Protein AF-A0A925IRD8-F1 (afdb_monomer_lite)

Structure (mmCIF, N/CA/C/O backbone):
data_AF-A0A925IRD8-F1
#
_entry.id   AF-A0A925IRD8-F1
#
loop_
_atom_site.group_PDB
_atom_site.id
_atom_site.type_symbol
_atom_site.label_atom_id
_atom_site.label_alt_id
_atom_site.label_comp_id
_atom_site.label_asym_id
_atom_site.label_entity_id
_atom_site.label_seq_id
_atom_site.pdbx_PDB_ins_code
_atom_site.Cartn_x
_atom_site.Cartn_y
_atom_site.Cartn_z
_atom_site.occupancy
_atom_site.B_iso_or_equiv
_atom_site.auth_seq_id
_atom_site.auth_comp_id
_atom_site.auth_asym_id
_atom_site.auth_atom_id
_atom_site.pdbx_PDB_model_num
ATOM 1 N N . MET A 1 1 ? 16.642 5.291 -14.957 1.00 58.25 1 MET A N 1
ATOM 2 C CA . MET A 1 1 ? 15.853 4.073 -14.686 1.00 58.25 1 MET A CA 1
ATOM 3 C C . MET A 1 1 ? 15.300 4.222 -13.283 1.00 58.25 1 MET A C 1
ATOM 5 O O . MET A 1 1 ? 16.097 4.431 -12.375 1.00 58.25 1 MET A O 1
ATOM 9 N N . HIS A 1 2 ? 13.978 4.246 -13.113 1.00 74.06 2 HIS A N 1
ATOM 10 C CA . HIS A 1 2 ? 13.393 4.279 -11.774 1.00 74.06 2 HIS A CA 1
ATOM 11 C C . HIS A 1 2 ? 13.582 2.909 -11.110 1.00 74.06 2 HIS A C 1
ATOM 13 O O . HIS A 1 2 ? 13.440 1.894 -11.795 1.00 74.06 2 HIS A O 1
ATOM 19 N N . PRO A 1 3 ? 13.936 2.854 -9.819 1.00 86.50 3 PRO A N 1
ATOM 20 C CA . PRO A 1 3 ? 13.876 1.604 -9.074 1.00 86.50 3 PRO A CA 1
ATOM 21 C C . PRO A 1 3 ? 12.436 1.074 -9.047 1.00 86.50 3 PRO A C 1
ATOM 23 O O . PRO A 1 3 ? 11.468 1.835 -9.109 1.00 86.50 3 PRO A O 1
ATOM 26 N N . ASN A 1 4 ? 12.297 -0.246 -8.964 1.00 93.06 4 ASN A N 1
ATOM 27 C CA . ASN A 1 4 ? 10.987 -0.883 -8.938 1.00 93.06 4 ASN A CA 1
ATOM 28 C C . ASN A 1 4 ? 10.490 -1.025 -7.500 1.00 93.06 4 ASN A C 1
ATOM 30 O O . ASN A 1 4 ? 11.190 -1.585 -6.658 1.00 93.06 4 ASN A O 1
ATOM 34 N N . LEU A 1 5 ? 9.258 -0.586 -7.246 1.00 96.44 5 LEU A N 1
ATOM 35 C CA . LEU A 1 5 ? 8.507 -0.978 -6.059 1.00 96.44 5 LEU A CA 1
ATOM 36 C C . LEU A 1 5 ? 7.853 -2.332 -6.336 1.00 96.44 5 LEU A C 1
ATOM 38 O O . LEU A 1 5 ? 7.047 -2.456 -7.262 1.00 96.44 5 LEU A O 1
ATOM 42 N N . THR A 1 6 ? 8.210 -3.336 -5.540 1.00 97.38 6 THR A N 1
ATOM 43 C CA . THR A 1 6 ? 7.589 -4.663 -5.572 1.00 97.38 6 THR A CA 1
ATOM 44 C C . THR A 1 6 ? 6.533 -4.739 -4.489 1.00 97.38 6 THR A C 1
ATOM 46 O O . THR A 1 6 ? 6.832 -4.496 -3.329 1.00 97.38 6 THR A O 1
ATOM 49 N N . LEU A 1 7 ? 5.315 -5.075 -4.890 1.00 97.56 7 LEU A N 1
ATOM 50 C CA . LEU A 1 7 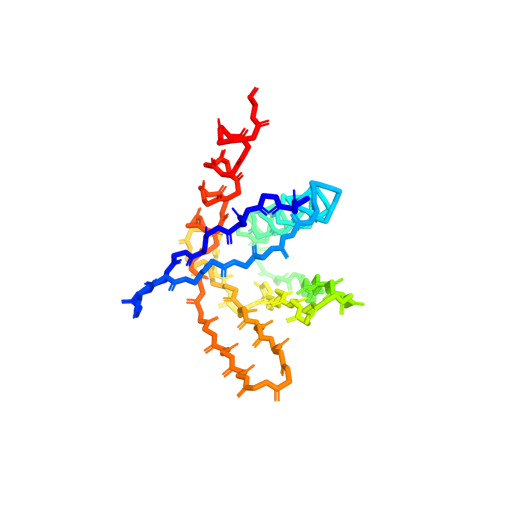? 4.141 -5.163 -4.043 1.00 97.56 7 LEU A CA 1
ATOM 51 C C . LEU A 1 7 ? 3.671 -6.613 -3.954 1.00 97.56 7 LEU A C 1
ATOM 53 O O . LEU A 1 7 ? 3.394 -7.235 -4.983 1.00 97.56 7 LEU A O 1
ATOM 57 N N . ASN A 1 8 ? 3.576 -7.137 -2.736 1.00 97.50 8 ASN A N 1
ATOM 58 C CA . ASN A 1 8 ? 3.214 -8.519 -2.448 1.00 97.50 8 ASN A CA 1
ATOM 59 C C . ASN A 1 8 ? 1.755 -8.618 -1.975 1.00 97.50 8 ASN A C 1
ATOM 61 O O . ASN A 1 8 ? 1.273 -7.806 -1.186 1.00 97.50 8 ASN A O 1
ATOM 65 N N . PHE A 1 9 ? 1.034 -9.627 -2.461 1.00 95.62 9 PHE A N 1
ATOM 66 C CA . PHE A 1 9 ? -0.355 -9.917 -2.102 1.00 95.62 9 PHE A CA 1
ATOM 67 C C . PHE A 1 9 ? -0.621 -11.427 -2.137 1.00 95.62 9 PHE A C 1
ATOM 69 O O . PHE A 1 9 ? 0.173 -12.208 -2.654 1.00 95.62 9 PHE A O 1
ATOM 76 N N . ALA A 1 10 ? -1.769 -11.870 -1.617 1.00 90.62 10 ALA A N 1
ATOM 77 C CA . ALA A 1 10 ? -2.086 -13.300 -1.485 1.00 90.62 10 ALA A CA 1
ATOM 78 C C . ALA A 1 10 ? -2.010 -14.098 -2.807 1.00 90.62 10 ALA A C 1
ATOM 80 O O . ALA A 1 10 ? -1.775 -15.303 -2.794 1.00 90.62 10 ALA A O 1
ATOM 81 N N . GLY A 1 11 ? -2.219 -13.430 -3.945 1.00 88.75 11 GLY A N 1
ATOM 82 C CA . GLY A 1 11 ? -2.189 -14.026 -5.282 1.00 88.75 11 GLY A CA 1
ATOM 83 C C . GLY A 1 11 ? -0.847 -13.932 -6.015 1.00 88.75 11 GLY A C 1
ATOM 84 O O . GLY A 1 11 ? -0.779 -14.369 -7.161 1.00 88.75 11 GLY A O 1
ATOM 85 N N . GLY A 1 12 ? 0.194 -13.353 -5.407 1.00 94.50 12 GLY A N 1
ATOM 86 C CA . GLY A 1 12 ? 1.507 -13.182 -6.028 1.00 94.50 12 GLY A CA 1
ATOM 87 C C . GLY A 1 12 ? 2.128 -11.819 -5.738 1.00 94.50 12 GLY A C 1
ATOM 88 O O . GLY A 1 12 ? 1.905 -11.221 -4.689 1.00 94.50 12 GLY A O 1
ATOM 89 N N . SER A 1 13 ? 2.924 -11.324 -6.677 1.00 96.56 13 SER A N 1
ATOM 90 C CA . SER A 1 13 ? 3.562 -10.019 -6.559 1.00 96.56 13 SER A CA 1
ATOM 91 C C . SER A 1 13 ? 3.540 -9.265 -7.879 1.00 96.56 13 SER A C 1
ATOM 93 O O . SER A 1 13 ? 3.405 -9.845 -8.960 1.00 96.56 13 SER A O 1
ATOM 95 N N . VAL A 1 14 ? 3.649 -7.945 -7.786 1.00 95.44 14 VAL A N 1
ATOM 96 C CA . VAL A 1 14 ? 3.772 -7.059 -8.939 1.00 95.44 14 VAL A CA 1
ATOM 97 C C . VAL A 1 14 ? 4.878 -6.051 -8.688 1.00 95.44 14 VAL A C 1
ATOM 99 O O . VAL A 1 14 ? 4.935 -5.432 -7.631 1.00 95.44 14 VAL A O 1
ATOM 102 N N . SER A 1 15 ? 5.757 -5.878 -9.666 1.00 95.44 15 SER A N 1
ATOM 103 C CA . SER A 1 15 ? 6.810 -4.867 -9.623 1.00 95.44 15 SER A CA 1
ATOM 104 C C . SER A 1 15 ? 6.495 -3.772 -10.624 1.00 95.44 15 SER A C 1
ATOM 106 O O . SER A 1 15 ? 6.138 -4.055 -11.769 1.00 95.44 15 SER A O 1
ATOM 108 N N . CYS A 1 16 ? 6.628 -2.522 -10.199 1.00 92.88 16 CYS A N 1
ATOM 109 C CA . CYS A 1 16 ? 6.355 -1.376 -11.052 1.00 92.88 16 CYS A CA 1
ATOM 110 C C . CYS A 1 16 ? 7.383 -0.258 -10.837 1.00 92.88 16 CYS A C 1
ATOM 112 O O . CYS A 1 16 ? 7.849 -0.068 -9.708 1.00 92.88 16 CYS A O 1
ATOM 114 N N . PRO A 1 17 ? 7.755 0.475 -11.901 1.00 92.62 17 PRO A N 1
ATOM 115 C CA . PRO A 1 17 ? 8.660 1.604 -11.770 1.00 92.62 17 PRO A CA 1
ATOM 116 C C . PRO A 1 17 ? 7.940 2.742 -11.045 1.00 92.62 17 PRO A C 1
ATOM 118 O O . PRO A 1 17 ? 6.887 3.202 -11.486 1.00 92.62 17 PRO A O 1
ATOM 121 N N . LEU A 1 18 ? 8.513 3.205 -9.936 1.00 92.88 18 LEU A N 1
ATOM 122 C CA . LEU A 1 18 ? 8.023 4.371 -9.203 1.00 92.88 18 LEU A CA 1
ATOM 123 C C . LEU A 1 18 ? 9.209 5.255 -8.811 1.00 92.88 18 LEU A C 1
ATOM 125 O O . LEU A 1 18 ? 10.207 4.753 -8.287 1.00 92.88 18 LEU A O 1
ATOM 129 N N . PRO A 1 19 ? 9.143 6.579 -9.033 1.00 93.56 19 PRO A N 1
ATOM 130 C CA . PRO A 1 19 ? 10.191 7.466 -8.562 1.00 93.56 19 PRO A CA 1
ATOM 131 C C . PRO A 1 19 ? 10.211 7.500 -7.029 1.00 93.56 19 PRO A C 1
ATOM 133 O O . PRO A 1 19 ? 9.178 7.417 -6.364 1.00 93.56 19 PRO A O 1
ATOM 136 N N . LEU A 1 20 ? 11.398 7.706 -6.453 1.00 94.25 20 LEU A N 1
ATOM 137 C CA . LEU A 1 20 ? 11.582 7.793 -5.001 1.00 94.25 20 LEU A CA 1
ATOM 138 C C . LEU A 1 20 ? 10.670 8.843 -4.345 1.00 94.25 20 LEU A C 1
ATOM 140 O O . LEU A 1 20 ? 10.202 8.636 -3.229 1.00 94.25 20 LEU A O 1
ATOM 144 N N . SER A 1 21 ? 10.400 9.956 -5.029 1.00 94.38 21 SER A N 1
ATOM 145 C CA . SER A 1 21 ? 9.451 10.976 -4.570 1.00 94.38 21 SER A CA 1
ATOM 146 C C . SER A 1 21 ? 8.030 10.425 -4.432 1.00 94.38 21 SER A C 1
ATOM 148 O O . SER A 1 21 ? 7.392 10.667 -3.412 1.00 94.38 21 SER A O 1
ATOM 150 N N . ALA A 1 22 ? 7.559 9.645 -5.409 1.00 95.69 22 ALA A N 1
ATOM 151 C CA . ALA A 1 22 ? 6.243 9.019 -5.370 1.00 95.69 22 ALA A CA 1
ATOM 152 C C . ALA A 1 22 ? 6.136 8.025 -4.206 1.00 95.69 22 ALA A C 1
ATOM 154 O O . ALA A 1 22 ? 5.169 8.087 -3.450 1.00 95.69 22 ALA A O 1
ATOM 155 N N . VAL A 1 23 ? 7.160 7.188 -3.992 1.00 96.94 23 VAL A N 1
ATOM 156 C CA . VAL A 1 23 ? 7.179 6.237 -2.865 1.00 96.94 23 VAL A CA 1
ATOM 157 C C . VAL A 1 23 ? 7.182 6.954 -1.509 1.00 96.94 23 VAL A C 1
ATOM 159 O O . VAL A 1 23 ? 6.463 6.536 -0.607 1.00 96.94 23 VAL A O 1
ATOM 162 N N . LYS A 1 24 ? 7.890 8.084 -1.371 1.00 97.00 24 LYS A N 1
ATOM 163 C CA . LYS A 1 24 ? 7.859 8.913 -0.147 1.00 97.00 24 LYS A CA 1
ATOM 164 C C . LYS A 1 24 ? 6.479 9.500 0.140 1.00 97.00 24 LYS A C 1
ATOM 166 O O . LYS A 1 24 ? 6.027 9.510 1.286 1.00 97.00 24 LYS A O 1
ATOM 171 N N . THR A 1 25 ? 5.793 9.994 -0.890 1.00 97.44 25 THR A N 1
ATOM 172 C CA . THR A 1 25 ? 4.413 10.473 -0.741 1.00 97.44 25 THR A CA 1
ATOM 173 C C . THR A 1 25 ? 3.476 9.325 -0.369 1.00 97.44 25 THR A C 1
ATOM 175 O O . THR A 1 25 ? 2.685 9.478 0.556 1.00 97.44 25 THR A O 1
ATOM 178 N N . LEU A 1 26 ? 3.610 8.164 -1.019 1.00 97.88 26 LEU A N 1
ATOM 179 C CA . LEU A 1 26 ? 2.849 6.964 -0.672 1.00 97.88 26 LEU A CA 1
ATOM 180 C C . LEU A 1 26 ? 3.071 6.569 0.794 1.00 97.88 26 LEU A C 1
ATOM 182 O O . LEU A 1 26 ? 2.105 6.373 1.522 1.00 97.88 26 LEU A O 1
ATOM 186 N N . GLU A 1 27 ? 4.321 6.504 1.254 1.00 98.12 27 GLU A N 1
ATOM 187 C CA . GLU A 1 27 ? 4.648 6.206 2.651 1.00 98.12 27 GLU A CA 1
ATOM 188 C C . GLU A 1 27 ? 3.956 7.174 3.616 1.00 98.12 27 GLU A C 1
ATOM 190 O O . GLU A 1 27 ? 3.385 6.743 4.616 1.00 98.12 27 GLU A O 1
ATOM 195 N N . THR A 1 28 ? 3.956 8.469 3.294 1.00 98.12 28 THR A N 1
ATOM 196 C CA . THR A 1 28 ? 3.314 9.502 4.118 1.00 98.12 28 THR A CA 1
ATOM 197 C C . THR A 1 28 ? 1.806 9.259 4.230 1.00 98.12 28 THR A C 1
ATOM 199 O O . THR A 1 28 ? 1.261 9.254 5.335 1.00 98.12 28 THR A O 1
ATOM 202 N N . GLU A 1 29 ? 1.131 8.975 3.113 1.00 97.88 29 GLU A N 1
ATOM 203 C CA . GLU A 1 29 ? -0.301 8.639 3.097 1.00 97.88 29 GLU A CA 1
ATOM 204 C C . GLU A 1 29 ? -0.608 7.358 3.890 1.00 97.88 29 GLU A C 1
ATOM 206 O O . GLU A 1 29 ? -1.589 7.296 4.639 1.00 97.88 29 GLU A O 1
ATOM 211 N N . ILE A 1 30 ? 0.255 6.344 3.788 1.00 97.81 30 ILE A N 1
ATOM 212 C CA . ILE A 1 30 ? 0.129 5.090 4.540 1.00 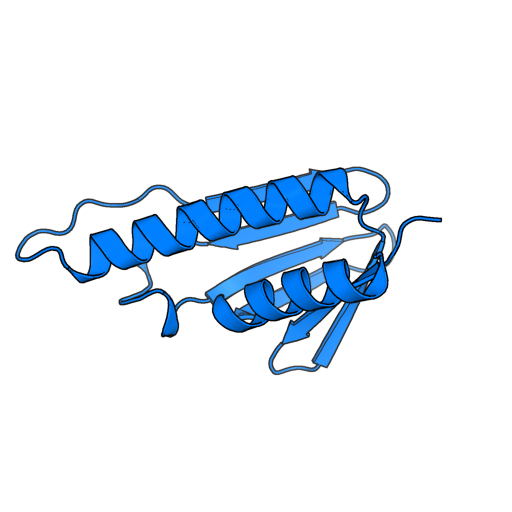97.81 30 ILE A CA 1
ATOM 213 C C . ILE A 1 30 ? 0.346 5.305 6.042 1.00 97.81 30 ILE A C 1
ATOM 215 O O . ILE A 1 30 ? -0.409 4.755 6.848 1.00 97.81 30 ILE A O 1
ATOM 219 N N . GLN A 1 31 ? 1.306 6.137 6.450 1.00 97.25 31 GLN A N 1
ATOM 220 C CA . GLN A 1 31 ? 1.504 6.495 7.858 1.00 97.25 31 GLN A CA 1
ATOM 221 C C . GLN A 1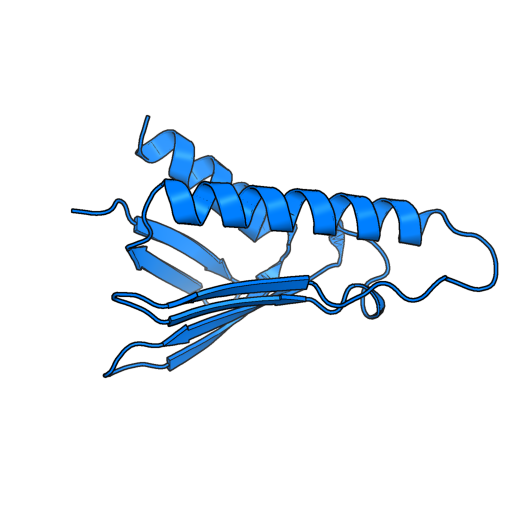 31 ? 0.284 7.233 8.429 1.00 97.25 31 GLN A C 1
ATOM 223 O O . GLN A 1 31 ? -0.185 6.899 9.521 1.00 97.25 31 GLN A O 1
ATOM 228 N N . VAL A 1 32 ? -0.287 8.175 7.673 1.00 96.81 32 VAL A N 1
ATOM 229 C CA . VAL A 1 32 ? -1.517 8.884 8.063 1.00 96.81 32 VAL A CA 1
ATOM 230 C C . VAL A 1 32 ? -2.696 7.916 8.193 1.00 96.81 32 VAL A C 1
ATOM 232 O O . VAL A 1 32 ? -3.440 7.980 9.174 1.00 96.81 32 VAL A O 1
ATOM 235 N N . LEU A 1 33 ? -2.867 6.989 7.246 1.00 97.25 33 LEU A N 1
ATOM 236 C CA . LEU A 1 33 ? -3.916 5.966 7.299 1.00 97.25 33 LEU A CA 1
ATOM 237 C C . LEU A 1 33 ? -3.776 5.063 8.535 1.00 97.25 33 LEU A C 1
ATOM 239 O O . LEU A 1 33 ? -4.764 4.817 9.231 1.00 97.25 33 LEU A O 1
ATOM 243 N N . MET A 1 34 ? -2.559 4.605 8.837 1.00 96.06 34 MET A N 1
ATOM 244 C CA . MET A 1 34 ? -2.267 3.794 10.024 1.00 96.06 34 MET A CA 1
ATOM 245 C C . MET A 1 34 ? -2.665 4.513 11.316 1.00 96.06 34 MET A C 1
ATOM 247 O O . MET A 1 34 ? -3.291 3.907 12.188 1.00 96.06 34 MET A O 1
ATOM 251 N N . GLU A 1 35 ? -2.340 5.801 11.437 1.00 95.19 35 GLU A N 1
ATOM 252 C CA . GLU A 1 35 ? -2.674 6.586 12.627 1.00 95.19 35 GLU A CA 1
ATOM 253 C C . GLU A 1 35 ? -4.184 6.822 12.760 1.00 95.19 35 GLU A C 1
ATOM 255 O O . GLU A 1 35 ? -4.746 6.668 13.848 1.00 95.19 35 GLU A O 1
ATOM 260 N N . ARG A 1 36 ? -4.877 7.099 11.647 1.00 94.12 36 ARG A N 1
ATOM 261 C CA . ARG A 1 36 ? -6.346 7.211 11.628 1.00 94.12 36 ARG A CA 1
ATOM 262 C C . ARG A 1 36 ? -7.016 5.916 12.077 1.00 94.12 36 ARG A C 1
ATOM 264 O O . ARG A 1 36 ? -7.920 5.954 12.908 1.00 94.12 36 ARG A O 1
ATOM 271 N N . LEU A 1 37 ? -6.558 4.772 11.571 1.00 94.62 37 LEU A N 1
ATOM 272 C CA . LEU A 1 37 ? -7.070 3.456 11.961 1.00 94.62 37 LEU A CA 1
ATOM 273 C C . LEU A 1 37 ? -6.770 3.140 13.433 1.00 94.62 37 LEU A C 1
ATOM 275 O O . LEU A 1 37 ? -7.638 2.622 14.136 1.00 94.62 37 LEU A O 1
ATOM 279 N N . ARG A 1 38 ? -5.577 3.492 13.928 1.00 93.19 38 ARG A N 1
ATOM 280 C CA . ARG A 1 38 ? -5.217 3.348 15.345 1.00 93.19 38 ARG A CA 1
ATOM 281 C C . ARG A 1 38 ? -6.143 4.182 16.229 1.00 93.19 38 ARG A C 1
ATOM 283 O O . ARG A 1 38 ? -6.764 3.636 17.138 1.00 93.19 38 ARG A O 1
ATOM 290 N N . THR A 1 39 ? -6.298 5.465 15.921 1.00 91.44 39 THR A N 1
ATOM 291 C CA . THR A 1 39 ? -7.182 6.377 16.659 1.00 91.44 39 THR A CA 1
ATOM 292 C C . THR A 1 39 ? -8.642 5.916 16.613 1.00 91.44 39 THR A C 1
ATOM 294 O O . THR A 1 39 ? -9.338 5.955 17.621 1.00 91.44 39 THR A O 1
ATOM 297 N N . ALA A 1 40 ? -9.126 5.431 15.466 1.00 89.00 40 ALA A N 1
ATOM 298 C CA . ALA A 1 40 ? -10.489 4.914 15.342 1.00 89.00 40 ALA A CA 1
ATOM 299 C C . ALA A 1 40 ? -10.712 3.620 16.147 1.00 89.00 40 ALA A C 1
ATOM 301 O O . ALA A 1 40 ? -11.832 3.362 16.593 1.00 89.00 40 ALA A O 1
ATOM 302 N N . SER A 1 41 ? -9.665 2.813 16.348 1.00 88.88 41 SER A N 1
ATOM 303 C CA . SER A 1 41 ? -9.755 1.555 17.100 1.00 88.88 41 SER A CA 1
ATOM 304 C C . SER A 1 41 ? -9.908 1.756 18.613 1.00 88.88 41 SER A C 1
ATOM 306 O O . SER A 1 41 ? -10.479 0.897 19.281 1.00 88.88 41 SER A O 1
ATOM 308 N N . THR A 1 42 ? -9.458 2.895 19.153 1.00 89.44 42 THR A N 1
ATOM 309 C CA . THR A 1 42 ? -9.547 3.223 20.587 1.00 89.44 42 THR A CA 1
ATOM 310 C C . THR A 1 42 ? -10.806 4.010 20.961 1.00 89.44 42 THR A C 1
ATOM 312 O O . THR A 1 42 ? -11.089 4.177 22.148 1.00 89.44 42 THR A O 1
ATOM 315 N N . GLN A 1 43 ? -11.584 4.482 19.980 1.00 86.62 43 GLN A N 1
ATOM 316 C CA . GLN A 1 43 ? -12.833 5.202 20.234 1.00 86.62 43 GLN A CA 1
ATOM 317 C C . GLN A 1 43 ? -13.891 4.283 20.855 1.00 86.62 43 GLN A C 1
ATOM 319 O O . GLN A 1 43 ? -14.247 3.242 20.299 1.00 86.62 43 GLN A O 1
ATOM 324 N N . THR A 1 44 ? -14.443 4.715 21.987 1.00 81.00 44 THR A N 1
ATOM 325 C CA . THR A 1 44 ? -15.595 4.093 22.644 1.00 81.00 44 THR A CA 1
ATOM 326 C C . THR A 1 44 ? -16.874 4.848 22.271 1.00 81.00 44 THR A C 1
ATOM 328 O O . THR A 1 44 ? -16.883 6.070 22.135 1.00 81.00 44 THR A O 1
ATOM 331 N N . GLY A 1 45 ? -17.979 4.127 22.069 1.00 80.50 45 GLY A N 1
ATOM 332 C CA . GLY A 1 45 ? -19.248 4.729 21.648 1.00 80.50 45 GLY A CA 1
ATOM 333 C C . GLY A 1 45 ? -19.350 4.957 20.134 1.00 80.50 45 GLY A C 1
ATOM 334 O O . GLY A 1 45 ? -18.924 4.119 19.337 1.00 80.50 45 GLY A O 1
ATOM 335 N N . LYS A 1 46 ? -19.993 6.055 19.714 1.00 80.94 46 LYS A N 1
ATOM 336 C CA . LYS A 1 46 ? -20.250 6.333 18.292 1.00 80.94 46 LYS A CA 1
ATOM 337 C C . LYS A 1 46 ? -18.948 6.729 17.589 1.00 80.94 46 LYS A C 1
ATOM 339 O O . LYS A 1 46 ? -18.434 7.818 17.821 1.00 80.94 46 LYS A O 1
ATOM 344 N N . LYS A 1 47 ? -18.456 5.859 16.704 1.00 82.56 47 LYS A N 1
ATOM 345 C CA . LYS A 1 47 ? -17.250 6.109 15.905 1.00 82.56 47 LYS A CA 1
ATOM 346 C C . LYS A 1 47 ? -17.444 7.297 14.963 1.00 82.56 47 LYS A C 1
ATOM 348 O O . LYS A 1 47 ? -18.451 7.375 14.255 1.00 82.56 47 LYS A O 1
ATOM 353 N N . THR A 1 48 ? -16.456 8.185 14.920 1.00 86.88 48 THR A N 1
AT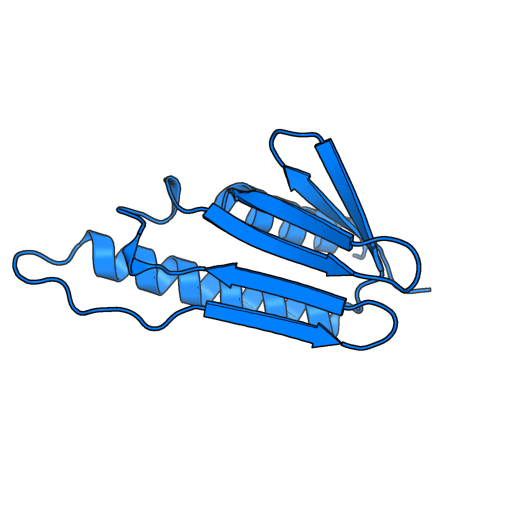OM 354 C CA . THR A 1 48 ? -16.396 9.256 13.920 1.00 86.88 48 THR A CA 1
ATOM 355 C C . THR A 1 48 ? -15.928 8.679 12.590 1.00 86.88 48 THR A C 1
ATOM 357 O O . THR A 1 48 ? -14.847 8.091 12.518 1.00 86.88 48 THR A O 1
ATOM 360 N N . ALA A 1 49 ? -16.733 8.867 11.542 1.00 90.56 49 ALA A N 1
ATOM 361 C CA . ALA A 1 49 ? -16.397 8.415 10.198 1.00 90.56 49 ALA A CA 1
ATOM 362 C C . ALA A 1 49 ? -15.104 9.084 9.709 1.00 90.56 49 ALA A C 1
ATOM 364 O O . ALA A 1 49 ? -14.958 10.306 9.767 1.00 90.56 49 ALA A O 1
ATOM 365 N N . GLN A 1 50 ? -14.170 8.268 9.237 1.00 92.50 50 GLN A N 1
ATOM 366 C CA . GLN A 1 50 ? -12.898 8.702 8.678 1.00 92.50 50 GLN A CA 1
ATOM 367 C C . GLN A 1 50 ? -13.030 8.875 7.157 1.00 92.50 50 GLN A C 1
ATOM 369 O O . GLN A 1 50 ? -13.724 8.084 6.514 1.00 92.50 50 GLN A O 1
ATOM 374 N N . PRO A 1 51 ? -12.383 9.881 6.549 1.00 94.44 51 PRO A N 1
ATOM 375 C CA . PRO A 1 51 ? -12.363 10.010 5.096 1.00 94.44 51 PRO A CA 1
ATOM 376 C C . PRO A 1 51 ? -11.592 8.847 4.456 1.00 94.44 51 PRO A C 1
ATOM 378 O O . PRO A 1 51 ? -10.677 8.290 5.067 1.00 94.44 51 PRO A O 1
ATOM 381 N N . ASN A 1 52 ? -11.937 8.513 3.211 1.00 96.88 52 ASN A N 1
ATOM 382 C CA . ASN A 1 52 ? -11.162 7.557 2.420 1.00 96.88 52 ASN A CA 1
ATOM 383 C C . ASN A 1 52 ? -9.728 8.068 2.219 1.00 96.88 52 ASN A C 1
ATOM 385 O O . ASN A 1 52 ? -9.507 9.269 2.054 1.00 96.88 52 ASN A O 1
ATOM 389 N N . THR A 1 53 ? -8.772 7.145 2.194 1.00 97.25 53 THR A N 1
ATOM 390 C CA . THR A 1 53 ? -7.406 7.411 1.743 1.00 97.25 53 THR A CA 1
ATOM 391 C C . THR A 1 53 ? -7.310 7.043 0.271 1.00 97.25 53 THR A C 1
ATOM 393 O O . THR A 1 53 ? -7.662 5.927 -0.112 1.00 97.25 53 THR A O 1
ATOM 396 N N . GLU A 1 54 ? -6.835 7.978 -0.546 1.00 97.25 54 GLU A N 1
ATOM 397 C CA . GLU A 1 54 ? -6.620 7.786 -1.976 1.00 97.25 54 GLU A CA 1
ATOM 398 C C . GLU A 1 54 ? -5.281 8.408 -2.368 1.00 97.25 54 GLU A C 1
ATOM 400 O O . GLU A 1 54 ? -5.111 9.624 -2.327 1.00 97.25 54 GLU A O 1
ATOM 405 N N . TYR A 1 55 ? -4.334 7.561 -2.757 1.00 98.00 55 TYR A N 1
ATOM 406 C CA . TYR A 1 55 ? -3.058 7.974 -3.322 1.00 98.00 55 TYR A CA 1
ATOM 407 C C . TYR A 1 55 ? -3.028 7.610 -4.803 1.00 98.00 55 TYR A C 1
ATOM 409 O O . TYR A 1 55 ? -3.376 6.488 -5.171 1.00 98.00 55 TYR A O 1
ATOM 417 N N . ARG A 1 56 ? -2.603 8.550 -5.653 1.00 97.75 56 ARG A N 1
ATOM 418 C CA . ARG A 1 56 ? -2.534 8.375 -7.107 1.00 97.75 56 ARG A CA 1
ATOM 419 C C . ARG A 1 56 ? -1.218 8.900 -7.655 1.00 97.75 56 ARG A C 1
ATOM 421 O O . ARG A 1 56 ? -0.869 10.055 -7.432 1.00 97.75 56 ARG A O 1
ATOM 428 N N . PHE A 1 57 ? -0.571 8.080 -8.467 1.00 96.69 57 PHE A N 1
ATOM 429 C CA . PHE A 1 57 ? 0.531 8.460 -9.337 1.00 96.69 57 PHE A CA 1
ATOM 430 C C . PHE A 1 57 ? 0.123 8.176 -10.788 1.00 96.69 57 PHE A C 1
ATOM 432 O O . PHE A 1 57 ? -0.434 7.119 -11.092 1.00 96.69 57 PHE A O 1
ATOM 439 N N . ARG A 1 58 ? 0.293 9.166 -11.670 1.00 94.62 58 ARG A N 1
ATOM 440 C CA . ARG A 1 58 ? -0.210 9.143 -13.052 1.00 94.62 58 ARG A CA 1
ATOM 441 C C . ARG A 1 58 ? 0.835 9.725 -13.998 1.00 94.62 58 ARG A C 1
ATOM 443 O O . ARG A 1 58 ? 0.697 10.858 -14.448 1.00 94.62 58 ARG A O 1
ATOM 450 N N . GLU A 1 59 ? 1.872 8.946 -14.262 1.00 90.06 59 GLU A N 1
ATOM 451 C CA . GLU A 1 59 ? 2.892 9.274 -15.263 1.00 90.06 59 GLU A CA 1
ATOM 452 C C . GLU A 1 59 ? 3.018 8.102 -16.244 1.00 90.06 59 GLU A C 1
ATOM 454 O O . GLU A 1 59 ? 2.062 7.814 -16.958 1.00 90.06 59 GLU A O 1
ATOM 459 N N . GLU A 1 60 ? 4.149 7.392 -16.255 1.00 87.69 60 GLU A N 1
ATOM 460 C CA . GLU A 1 60 ? 4.383 6.223 -17.122 1.00 87.69 60 GLU A CA 1
ATOM 461 C C . GLU A 1 60 ? 3.411 5.069 -16.845 1.00 87.69 60 GLU A C 1
ATOM 463 O O . GLU A 1 60 ? 3.073 4.283 -17.729 1.00 87.69 60 GLU A O 1
ATOM 468 N N . ILE A 1 61 ? 2.953 4.978 -15.599 1.00 93.12 61 ILE A N 1
ATOM 469 C CA . ILE A 1 61 ? 1.932 4.042 -15.156 1.00 93.12 61 ILE A CA 1
ATOM 470 C C . ILE A 1 61 ? 0.857 4.803 -14.390 1.00 93.12 61 ILE A C 1
ATOM 472 O O . ILE A 1 61 ? 1.117 5.824 -13.745 1.00 93.12 61 ILE A O 1
ATOM 476 N N . PHE A 1 62 ? -0.357 4.267 -14.413 1.00 96.25 62 PHE A N 1
ATOM 477 C CA . PHE A 1 62 ? -1.368 4.613 -13.431 1.00 96.25 62 PHE A CA 1
ATOM 478 C C . PHE A 1 62 ? -1.189 3.695 -12.223 1.00 96.25 62 PHE A C 1
ATOM 480 O O . PHE A 1 62 ? -1.352 2.480 -12.331 1.00 96.25 62 PHE A O 1
ATOM 487 N N . PHE A 1 63 ? -0.871 4.288 -11.082 1.00 97.50 63 PHE A N 1
ATOM 488 C CA . PHE A 1 63 ? -0.764 3.623 -9.793 1.00 97.50 63 PHE A CA 1
ATOM 489 C C . PHE A 1 63 ? -1.743 4.282 -8.828 1.00 97.50 63 PHE A C 1
ATOM 491 O O . PHE A 1 63 ? -1.719 5.499 -8.642 1.00 97.50 63 PHE A O 1
ATOM 498 N N . GLU A 1 64 ? -2.599 3.489 -8.202 1.00 98.31 64 GLU A N 1
ATOM 499 C CA . GLU A 1 64 ? -3.558 3.960 -7.212 1.00 98.31 64 GLU A CA 1
ATOM 500 C C . GLU A 1 64 ? -3.589 3.023 -6.010 1.00 98.31 64 GLU A C 1
ATOM 502 O O . GLU A 1 64 ? -3.643 1.804 -6.168 1.00 98.31 64 GLU A O 1
ATOM 507 N N . ILE A 1 65 ? -3.598 3.612 -4.816 1.00 98.25 65 ILE A N 1
ATOM 508 C CA . ILE A 1 65 ? -3.909 2.934 -3.561 1.00 98.25 65 ILE A CA 1
ATOM 509 C C . ILE A 1 65 ? -5.152 3.590 -2.982 1.00 98.25 65 ILE A C 1
ATOM 511 O O . ILE A 1 65 ? -5.181 4.801 -2.758 1.00 98.25 65 ILE A O 1
ATOM 515 N N . PHE A 1 66 ? -6.163 2.777 -2.711 1.00 98.50 66 PHE A N 1
ATOM 516 C CA . PHE A 1 66 ? -7.408 3.208 -2.099 1.00 98.50 66 PHE A CA 1
ATOM 517 C C . PHE A 1 66 ? -7.678 2.428 -0.812 1.00 98.50 66 PHE A C 1
ATOM 519 O O . PHE A 1 66 ? -7.517 1.211 -0.759 1.00 98.50 66 PHE A O 1
ATOM 526 N N . CYS A 1 67 ? -8.148 3.112 0.226 1.00 98.19 67 CYS A N 1
ATOM 527 C CA . CYS A 1 67 ? -8.637 2.474 1.440 1.00 98.19 67 CYS A CA 1
ATOM 528 C C . CYS A 1 67 ? -9.825 3.241 2.015 1.00 98.19 67 CYS A C 1
ATOM 530 O O . CYS A 1 67 ? -9.754 4.454 2.216 1.00 98.19 67 CYS A O 1
ATOM 532 N N . ASN A 1 68 ? -10.897 2.518 2.342 1.00 96.69 68 ASN A N 1
ATOM 533 C CA . ASN A 1 68 ? -11.950 3.026 3.211 1.00 96.69 68 ASN A CA 1
ATOM 534 C C . ASN A 1 68 ? -11.665 2.569 4.655 1.00 96.69 68 ASN A C 1
ATOM 536 O O . ASN A 1 68 ? -11.970 1.422 4.996 1.00 96.69 68 ASN A O 1
ATOM 540 N N . PRO A 1 69 ? -11.115 3.438 5.524 1.00 95.12 69 PRO A N 1
ATOM 541 C CA . PRO A 1 69 ? -10.754 3.065 6.892 1.00 95.12 69 PRO A CA 1
ATOM 542 C C . PRO A 1 69 ? -11.952 2.648 7.756 1.00 95.12 69 PRO A C 1
ATOM 544 O O . PRO A 1 69 ? -11.769 1.958 8.753 1.00 95.12 69 PRO A O 1
ATOM 547 N N . ASN A 1 70 ? -13.180 3.018 7.381 1.00 94.00 70 ASN A N 1
ATOM 548 C CA . ASN A 1 70 ? -14.378 2.677 8.153 1.00 94.00 70 ASN A CA 1
ATOM 549 C C . ASN A 1 70 ? -14.769 1.194 8.048 1.00 94.00 70 ASN A C 1
ATOM 551 O O . ASN A 1 70 ? -15.593 0.735 8.836 1.00 94.00 70 ASN A O 1
ATOM 555 N N . LEU A 1 71 ? -14.202 0.453 7.088 1.00 94.69 71 LEU A N 1
ATOM 556 C CA . LEU A 1 71 ? -14.444 -0.984 6.920 1.00 94.69 71 LEU A CA 1
ATOM 557 C C . LEU A 1 71 ? -13.593 -1.847 7.861 1.00 94.69 71 LEU A C 1
ATOM 559 O O . LEU A 1 71 ? -13.845 -3.044 7.988 1.00 94.69 71 LEU A O 1
ATOM 563 N N . TRP A 1 72 ? -12.600 -1.257 8.528 1.00 95.19 72 TRP A N 1
ATOM 564 C CA . TRP A 1 72 ? -11.582 -1.996 9.263 1.00 95.19 72 TRP A CA 1
ATOM 565 C C . TRP A 1 72 ? -11.625 -1.678 10.757 1.00 95.19 72 TRP A C 1
ATOM 567 O O . TRP A 1 72 ? -11.795 -0.536 11.180 1.00 95.19 72 TRP A O 1
ATOM 577 N N . SER A 1 73 ? -11.469 -2.711 11.584 1.00 90.19 73 SER A N 1
ATOM 578 C CA . SER A 1 73 ? -11.488 -2.581 13.046 1.00 90.19 73 SER A CA 1
ATOM 579 C C . SER A 1 73 ? -10.164 -2.077 13.623 1.00 90.19 73 SER A C 1
ATOM 581 O O . SER A 1 73 ? -10.154 -1.483 14.700 1.00 90.19 73 SER A O 1
ATOM 583 N N . SER A 1 74 ? -9.054 -2.320 12.924 1.00 91.88 74 SER A N 1
ATOM 584 C CA . SER A 1 74 ? -7.703 -1.925 13.322 1.00 91.88 74 SER A CA 1
ATOM 585 C C . SER A 1 74 ? -6.772 -1.874 12.103 1.00 91.88 74 S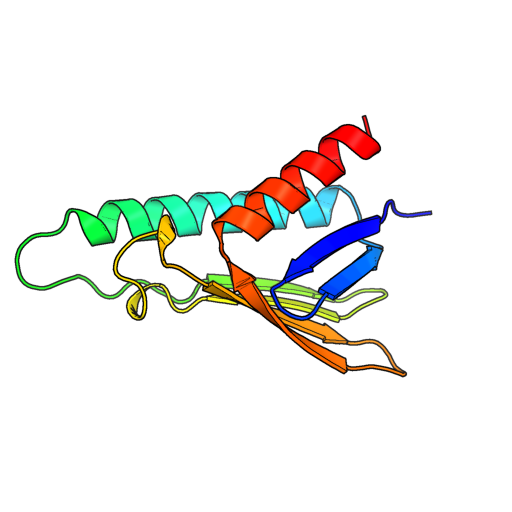ER A C 1
ATOM 587 O O . SER A 1 74 ? -7.098 -2.472 11.073 1.00 91.88 74 SER A O 1
ATOM 589 N N . PRO A 1 75 ? -5.587 -1.243 12.214 1.00 92.94 75 PRO A N 1
ATOM 590 C CA . PRO A 1 75 ? -4.595 -1.257 11.140 1.00 92.94 75 PRO A CA 1
ATOM 591 C C . PRO A 1 75 ? -4.115 -2.663 10.751 1.00 92.94 75 PRO A C 1
ATOM 593 O O . PRO A 1 75 ? -3.790 -2.896 9.595 1.00 92.94 75 PRO A O 1
ATOM 596 N N . PHE A 1 76 ? -4.099 -3.613 11.694 1.00 91.88 76 PHE A N 1
ATOM 597 C CA . PHE A 1 76 ? -3.609 -4.975 11.449 1.00 91.88 76 PHE A CA 1
ATOM 598 C C . PHE A 1 76 ? -4.562 -5.838 10.626 1.00 91.88 76 PHE A C 1
ATOM 600 O O . PHE A 1 76 ? -4.122 -6.794 10.001 1.00 91.88 76 PHE A O 1
ATOM 607 N N . ALA A 1 77 ? -5.851 -5.498 10.629 1.00 93.88 77 ALA A N 1
ATOM 608 C CA . ALA A 1 77 ? -6.865 -6.164 9.819 1.00 93.88 77 ALA A CA 1
ATOM 609 C C . ALA A 1 77 ? -7.155 -5.412 8.511 1.00 93.88 77 ALA A C 1
ATOM 611 O O . ALA A 1 77 ? -7.987 -5.860 7.727 1.00 93.88 77 ALA A O 1
ATOM 612 N N . ALA A 1 78 ? -6.542 -4.241 8.311 1.00 97.19 78 ALA A N 1
ATOM 613 C CA . ALA A 1 78 ? -6.877 -3.361 7.209 1.00 97.19 78 ALA A CA 1
ATOM 614 C C . ALA A 1 78 ? -6.235 -3.821 5.905 1.00 97.19 78 ALA A C 1
ATOM 616 O O . ALA A 1 78 ? -5.048 -4.149 5.859 1.00 97.19 78 ALA A O 1
ATOM 617 N N . LYS A 1 79 ? -7.018 -3.744 4.831 1.00 97.94 79 LYS A N 1
ATOM 618 C CA . LYS A 1 79 ? -6.537 -3.913 3.466 1.00 97.94 79 LYS A CA 1
ATOM 619 C C . LYS A 1 79 ? -6.692 -2.635 2.667 1.00 97.94 79 LYS A C 1
ATOM 621 O O . LYS A 1 79 ? -7.564 -1.805 2.943 1.00 97.94 79 LYS A O 1
ATOM 626 N N . VAL A 1 80 ? -5.857 -2.513 1.650 1.00 98.06 80 VAL A N 1
ATOM 627 C CA . VAL A 1 80 ? -5.931 -1.467 0.638 1.00 98.06 80 VAL A CA 1
ATOM 628 C C . VAL A 1 80 ? -6.160 -2.092 -0.729 1.00 98.06 80 VAL A C 1
ATOM 630 O O . VAL A 1 80 ? -5.706 -3.201 -1.001 1.00 98.06 80 VAL A O 1
ATOM 633 N N . LEU A 1 81 ? -6.861 -1.375 -1.596 1.00 98.38 81 LEU A N 1
ATOM 634 C CA . LEU A 1 81 ? -7.026 -1.741 -2.991 1.00 98.38 81 LEU A CA 1
ATOM 635 C C . LEU A 1 81 ? -5.927 -1.065 -3.808 1.00 98.38 81 LEU A C 1
ATOM 637 O O . LEU A 1 81 ? -5.886 0.161 -3.902 1.00 98.38 81 LEU A O 1
ATOM 641 N N . LEU A 1 82 ? -5.063 -1.872 -4.411 1.00 97.75 82 LEU A N 1
ATOM 642 C CA . LEU A 1 82 ? -4.126 -1.454 -5.441 1.00 97.75 82 LEU A CA 1
ATOM 643 C C . LEU A 1 82 ? -4.823 -1.499 -6.796 1.00 97.75 82 LEU A C 1
ATOM 645 O O . LEU A 1 82 ? -5.421 -2.513 -7.152 1.00 97.75 82 LEU A O 1
ATOM 649 N N . THR A 1 83 ? -4.677 -0.437 -7.582 1.00 98.00 83 THR A N 1
ATOM 650 C CA . THR A 1 83 ? -4.919 -0.471 -9.024 1.00 98.00 83 THR A CA 1
ATOM 651 C C . THR A 1 83 ? -3.660 -0.033 -9.754 1.00 98.00 83 THR A C 1
ATOM 653 O O . THR A 1 83 ? -3.226 1.110 -9.642 1.00 98.00 83 THR A O 1
ATOM 656 N N . LEU A 1 84 ? -3.106 -0.945 -10.545 1.00 96.31 84 LEU A N 1
ATOM 657 C CA . LEU A 1 84 ? -2.047 -0.678 -11.506 1.00 96.31 84 LEU A CA 1
ATOM 658 C C . LEU A 1 84 ? -2.630 -0.756 -12.902 1.00 96.31 84 LEU A C 1
ATOM 660 O O . LEU A 1 84 ? -3.332 -1.710 -13.240 1.00 96.31 84 LEU A O 1
ATOM 664 N N . LYS A 1 85 ? -2.333 0.229 -13.735 1.00 96.62 85 LYS A N 1
ATOM 665 C CA . LYS A 1 85 ? -2.748 0.215 -15.129 1.00 96.62 85 LYS A CA 1
ATOM 666 C C . LYS A 1 85 ? -1.650 0.781 -16.021 1.00 96.62 85 LYS A C 1
ATOM 668 O O . LYS A 1 85 ? -1.102 1.845 -15.753 1.00 96.62 85 LYS A O 1
ATOM 673 N N . THR A 1 86 ? -1.395 0.065 -17.104 1.00 93.50 86 THR A N 1
ATOM 674 C CA . THR A 1 86 ? -0.633 0.512 -18.271 1.00 93.50 86 THR A CA 1
ATOM 675 C C . THR A 1 86 ? -1.549 0.490 -19.497 1.00 93.50 86 THR A C 1
ATOM 677 O O . THR A 1 86 ? -2.755 0.246 -19.379 1.00 93.50 86 THR A O 1
ATOM 680 N N . ASP A 1 87 ? -0.988 0.708 -20.684 1.00 91.75 87 ASP A N 1
ATOM 681 C CA . ASP A 1 87 ? -1.728 0.583 -21.943 1.00 91.75 87 ASP A CA 1
ATOM 682 C C . ASP A 1 87 ? -2.128 -0.865 -22.270 1.00 91.75 87 ASP A C 1
ATOM 684 O O . ASP A 1 87 ? -3.087 -1.091 -23.005 1.00 91.75 87 ASP A O 1
ATOM 688 N N . LEU A 1 88 ? -1.418 -1.853 -21.713 1.00 92.88 88 LEU A N 1
ATOM 689 C CA . LEU A 1 88 ? -1.599 -3.271 -22.042 1.00 92.88 88 LEU A CA 1
ATOM 690 C C . LEU A 1 88 ? -2.306 -4.060 -20.943 1.00 92.88 88 LEU A C 1
ATOM 692 O O . LEU A 1 88 ? -3.011 -5.025 -21.233 1.00 92.88 88 LEU A O 1
ATOM 696 N N . VAL A 1 89 ? -2.094 -3.690 -19.680 1.00 93.38 89 VAL A N 1
ATOM 697 C CA . VAL A 1 89 ? -2.571 -4.474 -18.542 1.00 93.38 89 VAL A CA 1
ATOM 698 C C . VAL A 1 89 ? -3.179 -3.583 -17.472 1.00 93.38 89 VAL A C 1
ATOM 700 O O . VAL A 1 89 ? -2.698 -2.485 -17.193 1.00 93.38 89 VAL A O 1
ATOM 703 N N . ARG A 1 90 ? -4.243 -4.084 -16.841 1.00 95.75 90 ARG A N 1
ATOM 704 C CA . ARG A 1 90 ? -4.800 -3.539 -15.607 1.00 95.75 90 ARG A CA 1
ATOM 705 C C . ARG A 1 90 ? -4.828 -4.637 -14.557 1.00 95.75 90 ARG A C 1
ATOM 707 O O . ARG A 1 90 ? -5.438 -5.679 -14.775 1.00 95.75 90 ARG A O 1
ATOM 714 N N . ILE A 1 91 ? -4.210 -4.369 -13.419 1.00 94.50 91 ILE A N 1
ATOM 715 C CA . ILE A 1 91 ? -4.219 -5.232 -12.245 1.00 94.50 91 ILE A CA 1
ATOM 716 C C . ILE A 1 91 ? -4.941 -4.475 -11.139 1.00 94.50 91 ILE A C 1
ATOM 718 O O . ILE A 1 91 ? -4.612 -3.326 -10.850 1.00 94.50 91 ILE A O 1
ATOM 722 N N . SER A 1 92 ? -5.920 -5.126 -10.521 1.00 96.25 92 SER A N 1
ATOM 723 C CA . SER A 1 92 ? -6.526 -4.658 -9.280 1.00 96.25 92 SER A CA 1
ATOM 724 C C . SER A 1 92 ? -6.411 -5.769 -8.247 1.00 96.25 92 SER A C 1
ATOM 726 O O . SER A 1 92 ? -6.827 -6.895 -8.513 1.00 96.25 92 SER A O 1
ATOM 728 N N . ALA A 1 93 ? -5.807 -5.464 -7.103 1.00 96.88 93 ALA A N 1
ATOM 729 C CA . ALA A 1 93 ? -5.512 -6.444 -6.065 1.00 96.88 93 ALA A CA 1
ATOM 730 C C . ALA A 1 93 ? -5.705 -5.835 -4.678 1.00 96.88 93 ALA A C 1
ATOM 732 O O . ALA A 1 93 ? -5.466 -4.646 -4.472 1.00 96.88 93 ALA A O 1
ATOM 733 N N . GLU A 1 94 ? -6.119 -6.657 -3.721 1.00 97.69 94 GLU A N 1
ATOM 734 C CA . GLU A 1 94 ? -6.108 -6.275 -2.313 1.00 97.69 94 GLU A CA 1
ATOM 735 C C . GLU A 1 94 ? -4.748 -6.593 -1.696 1.00 97.69 94 GLU A C 1
ATOM 737 O O . GLU A 1 94 ? -4.226 -7.695 -1.873 1.00 97.69 94 GLU A O 1
ATOM 742 N N . LEU A 1 95 ? -4.201 -5.640 -0.947 1.00 97.81 95 LEU A N 1
ATOM 743 C CA . LEU A 1 95 ? -2.988 -5.809 -0.158 1.00 97.81 95 LEU A CA 1
ATOM 744 C C . LEU A 1 95 ? -3.306 -5.607 1.312 1.00 97.81 95 LEU A C 1
ATOM 746 O O . LEU A 1 95 ? -4.037 -4.681 1.669 1.00 97.81 95 LEU A O 1
ATOM 750 N N . ASP A 1 96 ? -2.700 -6.418 2.170 1.00 97.62 96 ASP A N 1
ATOM 751 C CA . ASP A 1 96 ? -2.690 -6.134 3.598 1.00 97.62 96 ASP A CA 1
ATOM 752 C C . ASP A 1 96 ? -1.876 -4.857 3.853 1.00 97.62 96 ASP A C 1
ATOM 754 O O . ASP A 1 96 ? -0.770 -4.683 3.336 1.00 97.62 96 ASP A O 1
ATOM 758 N N . LEU A 1 97 ? -2.412 -3.944 4.667 1.00 97.62 97 LEU A N 1
ATOM 759 C CA . LEU A 1 97 ? -1.788 -2.641 4.923 1.00 97.62 97 LEU A CA 1
ATOM 760 C C . LEU A 1 97 ? -0.389 -2.778 5.548 1.00 97.62 97 LEU A C 1
ATOM 762 O O . LEU A 1 97 ? 0.503 -1.978 5.268 1.00 97.62 97 LEU A O 1
ATOM 766 N N . ASN A 1 98 ? -0.186 -3.802 6.383 1.00 96.31 98 ASN A N 1
ATOM 767 C CA . ASN A 1 98 ? 1.130 -4.107 6.943 1.00 96.31 98 ASN A CA 1
ATOM 768 C C . ASN A 1 98 ? 2.112 -4.598 5.875 1.00 96.31 98 ASN A C 1
ATOM 770 O O . ASN A 1 98 ? 3.239 -4.114 5.864 1.00 96.31 98 ASN A O 1
ATOM 774 N N . GLN A 1 99 ? 1.671 -5.471 4.963 1.00 97.31 99 GLN A N 1
ATOM 775 C CA . GLN A 1 99 ? 2.509 -5.954 3.864 1.00 97.31 99 GLN A CA 1
ATOM 776 C C . GLN A 1 99 ? 2.952 -4.794 2.969 1.00 97.31 99 GLN A C 1
ATOM 778 O O . GLN A 1 99 ? 4.137 -4.658 2.691 1.00 97.31 99 GLN A O 1
ATOM 783 N N . LEU A 1 100 ? 2.038 -3.882 2.614 1.00 97.75 100 LEU A N 1
ATOM 784 C CA . LEU A 1 100 ? 2.389 -2.686 1.840 1.00 97.75 100 LEU A CA 1
ATOM 785 C C . LEU A 1 100 ? 3.465 -1.836 2.539 1.00 97.75 100 LEU A C 1
ATOM 787 O O . LEU A 1 100 ? 4.354 -1.291 1.888 1.00 97.75 100 LEU A O 1
ATOM 791 N N . ARG A 1 101 ? 3.406 -1.708 3.870 1.00 97.31 101 ARG A N 1
ATOM 792 C CA . ARG A 1 101 ? 4.426 -0.971 4.628 1.00 97.31 101 ARG A CA 1
ATOM 793 C C . ARG A 1 101 ? 5.786 -1.669 4.568 1.00 97.31 101 ARG A C 1
ATOM 795 O O . ARG A 1 101 ? 6.797 -0.991 4.408 1.00 97.31 101 ARG A O 1
ATOM 802 N N . GLU A 1 102 ? 5.808 -2.989 4.702 1.00 97.50 102 GLU A N 1
ATOM 803 C CA . GLU A 1 102 ? 7.031 -3.794 4.599 1.00 97.50 102 GLU A CA 1
ATOM 804 C C . GLU A 1 102 ? 7.642 -3.701 3.196 1.00 97.50 102 GLU A C 1
ATOM 806 O O . GLU A 1 102 ? 8.842 -3.467 3.065 1.00 97.50 102 GLU A O 1
ATOM 811 N N . ASP A 1 103 ? 6.814 -3.758 2.155 1.00 97.88 103 ASP A N 1
ATOM 812 C CA . ASP A 1 103 ? 7.233 -3.614 0.759 1.00 97.88 103 ASP A CA 1
ATOM 813 C C . ASP A 1 103 ? 7.886 -2.243 0.490 1.00 97.88 103 ASP A C 1
ATOM 815 O O . ASP A 1 103 ? 8.928 -2.151 -0.165 1.00 97.88 103 ASP A O 1
ATOM 819 N N . ILE A 1 104 ? 7.322 -1.162 1.048 1.00 97.56 104 ILE A N 1
ATOM 820 C CA . ILE A 1 104 ? 7.905 0.192 0.981 1.00 97.56 104 ILE A CA 1
ATOM 821 C C . ILE A 1 104 ? 9.257 0.247 1.710 1.00 97.56 104 ILE A C 1
ATOM 823 O O . ILE A 1 104 ? 10.215 0.833 1.204 1.00 97.56 104 ILE A O 1
ATOM 827 N N . GLN A 1 105 ? 9.365 -0.377 2.886 1.00 96.88 105 GLN A N 1
ATOM 828 C CA . GLN A 1 105 ? 10.626 -0.442 3.630 1.00 96.88 105 GLN A CA 1
ATOM 829 C C . GLN A 1 105 ? 11.697 -1.222 2.862 1.00 96.88 105 GLN A C 1
ATOM 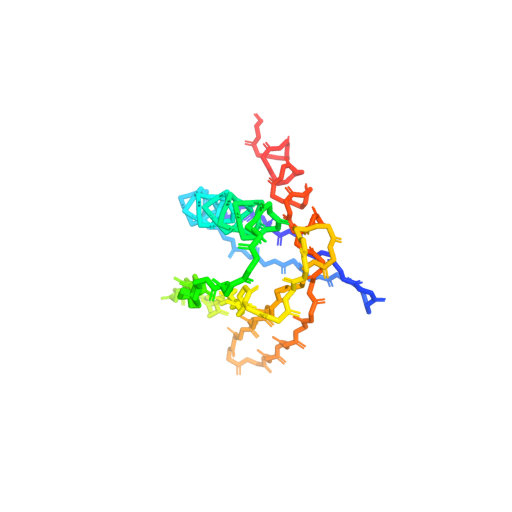831 O O . GLN A 1 105 ? 12.843 -0.776 2.782 1.00 96.88 105 GLN A O 1
ATOM 836 N N . GLN A 1 106 ? 11.323 -2.349 2.257 1.00 96.25 106 GLN A N 1
ATOM 837 C CA . GLN A 1 106 ? 12.216 -3.146 1.425 1.00 96.25 106 GLN A CA 1
ATOM 838 C C . GLN A 1 106 ? 12.666 -2.369 0.184 1.00 96.25 106 GLN A C 1
ATOM 840 O O . GLN A 1 106 ? 13.839 -2.422 -0.185 1.00 96.25 106 GLN A O 1
ATOM 845 N N . TYR A 1 107 ? 11.773 -1.594 -0.435 1.00 96.50 107 TYR A N 1
ATOM 846 C CA . TYR A 1 107 ? 12.144 -0.702 -1.528 1.00 96.50 107 TYR A CA 1
ATOM 847 C C . TYR A 1 107 ? 13.256 0.268 -1.110 1.00 96.50 107 TYR A C 1
ATOM 849 O O . TYR A 1 107 ? 14.246 0.379 -1.830 1.00 96.50 107 TYR A O 1
ATOM 857 N N . TYR A 1 108 ? 13.154 0.908 0.062 1.00 95.38 108 TYR A N 1
ATOM 858 C CA . TYR A 1 108 ? 14.197 1.823 0.537 1.00 95.38 108 TYR A CA 1
ATOM 859 C C . TYR A 1 108 ? 15.544 1.139 0.772 1.00 95.38 108 TYR A C 1
ATOM 861 O O . TYR A 1 108 ? 16.575 1.730 0.470 1.00 95.38 108 TYR A O 1
ATOM 869 N N . GLN A 1 109 ? 15.547 -0.100 1.265 1.00 93.31 109 GLN A N 1
ATOM 870 C CA . GLN A 1 109 ? 16.778 -0.878 1.442 1.00 93.31 109 GLN A CA 1
ATOM 871 C C . GLN A 1 109 ? 17.459 -1.208 0.108 1.00 93.31 109 GLN A C 1
ATOM 873 O O . GLN A 1 109 ? 18.679 -1.275 0.053 1.00 93.31 109 GLN A O 1
ATOM 878 N N . ASN A 1 110 ? 16.682 -1.392 -0.961 1.00 89.06 110 ASN A N 1
ATOM 879 C CA . ASN A 1 110 ? 17.203 -1.738 -2.285 1.00 89.06 110 ASN A CA 1
ATOM 880 C C . ASN A 1 110 ? 17.724 -0.530 -3.082 1.00 89.06 110 ASN A C 1
ATOM 882 O O . ASN A 1 110 ? 18.403 -0.719 -4.090 1.00 89.06 110 ASN A O 1
ATOM 886 N N . VAL A 1 111 ? 17.360 0.694 -2.686 1.00 88.38 111 VAL A N 1
ATOM 887 C CA . VAL A 1 111 ? 17.769 1.942 -3.365 1.00 88.38 111 VAL A CA 1
ATOM 888 C C . VAL A 1 111 ? 18.774 2.771 -2.568 1.00 88.38 111 VAL A C 1
ATOM 890 O O . VAL A 1 111 ? 19.251 3.782 -3.087 1.00 88.38 111 VAL A O 1
ATOM 893 N N . ALA A 1 112 ? 19.038 2.381 -1.319 1.00 71.56 112 ALA A N 1
ATOM 894 C CA . ALA A 1 112 ? 20.100 2.923 -0.476 1.00 71.56 112 ALA A CA 1
ATOM 895 C C . ALA A 1 112 ? 21.466 2.371 -0.907 1.00 71.56 112 ALA A C 1
ATOM 897 O O . ALA A 1 112 ? 22.431 3.166 -0.883 1.00 71.56 112 ALA A O 1
#

pLDDT: mean 93.77, std 5.91, range [58.25, 98.5]

Sequence (112 aa):
MHPNLTLNFAGGSVSCPLPLSAVKTLETEIQVLMERLRTASTQTGKKTAQPNTEYRFREEIFFEIFCNPNLWSSPFAAKVLLTLKTDLVRISAELDLNQLREDIQQYYQNVA

Foldseek 3Di:
DAQWQWAADPVGIDTDGDHPVLLVVVLVLLVVLQVLQAVQLPDDDDGDADDKRWRFDDDQKTWIWIFRSVVDNHLQRGWIWIWIDHPVDIDIGIHRSVRSNVSSVVSVVVVD

Radius of gyration: 14.47 Å; chains: 1; bounding box: 40×25×45 Å

Secondary structure (DSSP, 8-state):
-PPEEEEEETTEEEEEE--HHHHHHHHHHHHHHHHHHHHHHH--SSPPPPPPEEEEEESSSEEEEEE-GGG-SSGGG-EEEEEEE-SS-EEEEEEEHHHHHHHHHHHHHHH-